Protein AF-A0A820PCS5-F1 (afdb_monomer)

Structure (mmCIF, N/CA/C/O backbone):
data_AF-A0A820PCS5-F1
#
_entry.id   AF-A0A820PCS5-F1
#
loop_
_atom_site.group_PDB
_atom_site.id
_atom_site.type_symbol
_atom_site.label_atom_id
_atom_site.label_alt_id
_atom_site.label_comp_id
_atom_site.label_asym_id
_atom_site.label_entity_id
_atom_site.label_seq_id
_atom_site.pdbx_PDB_ins_code
_atom_site.Cartn_x
_atom_site.Cartn_y
_atom_site.Cartn_z
_atom_site.occupancy
_atom_site.B_iso_or_equiv
_atom_site.auth_seq_id
_atom_site.auth_comp_id
_atom_site.auth_asym_id
_atom_site.auth_atom_id
_atom_site.pdbx_PDB_model_num
ATOM 1 N N . MET A 1 1 ? 0.819 12.836 2.068 1.00 87.94 1 MET A N 1
ATOM 2 C CA . MET A 1 1 ? 0.946 11.620 1.235 1.00 87.94 1 MET A CA 1
ATOM 3 C C . MET A 1 1 ? 2.109 11.678 0.249 1.00 87.94 1 MET A C 1
ATOM 5 O O . MET A 1 1 ? 2.715 10.645 0.003 1.00 87.94 1 MET A O 1
ATOM 9 N N . VAL A 1 2 ? 2.455 12.843 -0.314 1.00 92.12 2 VAL A N 1
ATOM 10 C CA . VAL A 1 2 ? 3.570 12.973 -1.273 1.00 92.12 2 VAL A CA 1
ATOM 11 C C . VAL A 1 2 ? 4.613 13.945 -0.707 1.00 92.12 2 VAL A C 1
ATOM 13 O O . VAL A 1 2 ? 4.415 15.150 -0.824 1.00 92.12 2 VAL A O 1
ATOM 16 N N . PRO A 1 3 ? 5.675 13.463 -0.029 1.00 87.88 3 PRO A N 1
ATOM 17 C CA . PRO A 1 3 ? 6.733 14.336 0.491 1.00 87.88 3 PRO A CA 1
ATOM 18 C C . PRO A 1 3 ? 7.670 14.848 -0.614 1.00 87.88 3 PRO A C 1
ATOM 20 O O . PRO A 1 3 ? 8.237 15.925 -0.482 1.00 87.88 3 PRO A O 1
ATOM 23 N N . PHE A 1 4 ? 7.800 14.102 -1.717 1.00 89.62 4 PHE A N 1
ATOM 24 C CA . PHE A 1 4 ? 8.613 14.470 -2.874 1.00 89.62 4 PHE A CA 1
ATOM 25 C C . PHE A 1 4 ? 7.797 14.321 -4.161 1.00 89.62 4 PHE A C 1
ATOM 27 O O . PHE A 1 4 ? 7.146 13.287 -4.312 1.00 89.62 4 PHE A O 1
ATOM 34 N N . PRO A 1 5 ? 7.867 15.264 -5.122 1.00 88.50 5 PRO A N 1
ATOM 35 C CA . PRO A 1 5 ? 7.022 15.248 -6.323 1.00 88.50 5 PRO A CA 1
ATOM 36 C C . PRO A 1 5 ? 7.118 13.960 -7.146 1.00 88.50 5 PRO A C 1
ATOM 38 O O . PRO A 1 5 ? 6.123 13.495 -7.696 1.00 88.50 5 PRO A O 1
ATOM 41 N N . ARG A 1 6 ? 8.311 13.355 -7.210 1.00 86.06 6 ARG A N 1
ATOM 42 C CA . ARG A 1 6 ? 8.495 12.080 -7.906 1.00 86.06 6 ARG A CA 1
ATOM 43 C C . ARG A 1 6 ? 7.855 10.934 -7.125 1.00 86.06 6 ARG A C 1
ATOM 45 O O . ARG A 1 6 ? 7.106 10.185 -7.715 1.00 86.06 6 ARG A O 1
ATOM 52 N N . LEU A 1 7 ? 8.007 10.846 -5.805 1.00 87.62 7 LEU A N 1
ATOM 53 C CA . LEU A 1 7 ? 7.521 9.715 -4.997 1.00 87.62 7 LEU A CA 1
ATOM 54 C C . LEU A 1 7 ? 6.011 9.788 -4.683 1.00 87.62 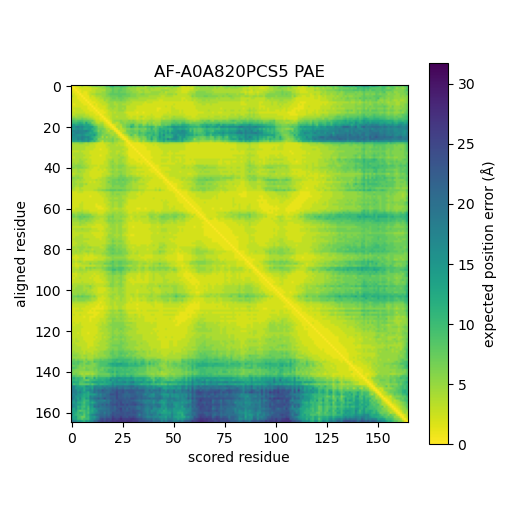7 LEU A C 1
ATOM 56 O O . LEU A 1 7 ? 5.612 9.954 -3.529 1.00 87.62 7 LEU A O 1
ATOM 60 N N . HIS A 1 8 ? 5.172 9.660 -5.713 1.00 91.06 8 HIS A N 1
ATOM 61 C CA . HIS A 1 8 ? 3.705 9.719 -5.627 1.00 91.06 8 HIS A CA 1
ATOM 62 C C . HIS A 1 8 ? 3.002 8.386 -5.946 1.00 91.06 8 HIS A C 1
ATOM 64 O O . HIS A 1 8 ? 1.784 8.357 -6.114 1.00 91.06 8 HIS A O 1
ATOM 70 N N . PHE A 1 9 ? 3.745 7.277 -6.012 1.00 91.38 9 PHE A N 1
ATOM 71 C CA . PHE A 1 9 ? 3.171 5.940 -6.157 1.00 91.38 9 PHE A CA 1
ATOM 72 C C . PHE A 1 9 ? 2.810 5.358 -4.793 1.00 91.38 9 PHE A C 1
ATOM 74 O O . PHE A 1 9 ? 3.624 5.351 -3.870 1.00 91.38 9 PHE A O 1
ATOM 81 N N . PHE A 1 10 ? 1.586 4.852 -4.672 1.00 93.75 10 PHE A N 1
ATOM 82 C CA . PHE A 1 10 ? 1.076 4.303 -3.422 1.00 93.75 10 PHE A CA 1
ATOM 83 C C . PHE A 1 10 ? 0.907 2.790 -3.499 1.00 93.75 10 PHE A C 1
ATOM 85 O O . PHE A 1 10 ? 0.609 2.228 -4.551 1.00 93.75 10 PHE A O 1
ATOM 92 N N . MET A 1 11 ? 1.045 2.149 -2.345 1.00 94.06 11 MET A N 1
ATOM 93 C CA . MET A 1 11 ? 0.657 0.774 -2.079 1.00 94.06 11 MET A CA 1
ATOM 94 C C . MET A 1 11 ? -0.701 0.798 -1.370 1.00 94.06 11 MET A C 1
ATOM 96 O O . MET A 1 11 ? -0.758 1.092 -0.170 1.00 94.06 11 MET A O 1
ATOM 100 N N . PRO A 1 12 ? -1.809 0.563 -2.094 1.00 95.56 12 PRO A N 1
ATOM 101 C CA . PRO A 1 12 ? -3.111 0.449 -1.470 1.00 95.56 12 PRO A CA 1
ATOM 102 C C . PRO A 1 12 ? -3.263 -0.916 -0.797 1.00 95.56 12 PRO A C 1
ATOM 104 O O . PRO A 1 12 ? -2.744 -1.928 -1.270 1.00 95.56 12 PRO A O 1
ATOM 107 N N . GLY A 1 13 ? -4.025 -0.944 0.286 1.00 95.06 13 GLY A N 1
ATOM 108 C CA . GLY A 1 13 ? -4.432 -2.151 0.991 1.00 95.06 13 GLY A CA 1
ATOM 109 C C . GLY A 1 13 ? -5.877 -2.028 1.454 1.00 95.06 13 GLY A C 1
ATOM 110 O O . GLY A 1 13 ? -6.427 -0.928 1.559 1.00 95.06 13 GLY A O 1
ATOM 111 N N . PHE A 1 14 ? -6.513 -3.159 1.726 1.00 94.69 14 PHE A N 1
ATOM 112 C CA . PHE A 1 14 ? -7.885 -3.182 2.220 1.00 94.69 14 PHE A CA 1
ATOM 113 C C . PHE A 1 14 ? -8.049 -4.271 3.271 1.00 94.69 14 PHE A C 1
ATOM 115 O O . PHE A 1 14 ? -7.562 -5.385 3.100 1.00 94.69 14 PHE A O 1
ATOM 122 N N . ALA A 1 15 ? -8.774 -3.957 4.339 1.00 93.62 15 ALA A N 1
ATOM 123 C CA . ALA A 1 15 ? -9.182 -4.911 5.352 1.00 93.62 15 ALA A CA 1
ATOM 124 C C . ALA A 1 15 ? -10.681 -4.742 5.663 1.00 93.62 15 ALA A C 1
ATOM 126 O O . ALA A 1 15 ? -11.174 -3.616 5.746 1.00 93.62 15 ALA A O 1
ATOM 127 N N . PRO A 1 16 ? -11.428 -5.831 5.876 1.00 92.56 16 PRO A N 1
ATOM 128 C CA . PRO A 1 16 ? -10.978 -7.217 5.824 1.00 92.56 16 PRO A CA 1
ATOM 129 C C . PRO A 1 16 ? -11.043 -7.799 4.401 1.00 92.56 16 PRO A C 1
ATOM 131 O O . PRO A 1 16 ? -12.013 -7.581 3.675 1.00 92.56 16 PRO A O 1
ATOM 134 N N . LEU A 1 17 ? -10.064 -8.629 4.030 1.00 88.56 17 LEU A N 1
ATOM 135 C CA . LEU A 1 17 ? -10.184 -9.519 2.870 1.00 88.56 17 LEU A CA 1
ATOM 136 C C . LEU A 1 17 ? -10.816 -10.831 3.330 1.00 88.56 17 LEU A C 1
ATOM 138 O O . LEU A 1 17 ? -10.209 -11.626 4.050 1.00 88.56 17 LEU A O 1
ATOM 142 N N . THR A 1 18 ? -12.079 -11.033 2.963 1.00 84.81 18 THR A N 1
ATOM 143 C CA . THR A 1 18 ? -12.840 -12.240 3.306 1.00 84.81 18 THR A CA 1
ATOM 144 C C . THR A 1 18 ? -13.489 -12.824 2.064 1.00 84.81 18 THR A C 1
ATOM 146 O O . THR A 1 18 ? -13.943 -12.101 1.178 1.00 84.81 18 THR A O 1
ATOM 149 N N . SER A 1 19 ? -13.512 -14.154 1.990 1.00 83.69 19 SER A N 1
ATOM 150 C CA . SER A 1 19 ? -14.286 -14.859 0.975 1.00 83.69 19 SER A CA 1
ATOM 151 C C . SER A 1 19 ? -15.782 -14.726 1.281 1.00 83.69 19 SER A C 1
ATOM 153 O O . SER A 1 19 ? -16.182 -14.541 2.434 1.00 83.69 19 SER A O 1
ATOM 155 N N . ARG A 1 20 ? -16.626 -14.886 0.255 1.00 77.44 20 ARG A N 1
ATOM 156 C CA . ARG A 1 20 ? -18.090 -14.777 0.390 1.00 77.44 20 ARG A CA 1
ATOM 157 C C . ARG A 1 20 ? -18.679 -15.728 1.444 1.00 77.44 20 ARG A C 1
ATOM 159 O O . ARG A 1 20 ? -19.660 -15.379 2.085 1.00 77.44 20 ARG A O 1
ATOM 166 N N . GLY A 1 21 ? -18.083 -16.909 1.636 1.00 77.00 21 GLY A N 1
ATOM 167 C CA . GLY A 1 21 ? -18.567 -17.915 2.591 1.00 77.00 21 GLY A CA 1
ATOM 168 C C . GLY A 1 21 ? -18.091 -17.707 4.032 1.00 77.00 21 GLY A C 1
ATOM 169 O O . GLY A 1 21 ? -18.767 -18.120 4.966 1.00 77.00 21 GLY A O 1
ATOM 170 N N . SER A 1 22 ? -16.950 -17.044 4.237 1.00 80.31 22 SER A N 1
ATOM 171 C CA . SER A 1 22 ? -16.344 -16.884 5.571 1.00 80.31 22 SER A CA 1
ATOM 172 C C . SER A 1 22 ? -16.753 -15.591 6.283 1.00 80.31 22 SER A C 1
ATOM 174 O O . SER A 1 22 ? -16.418 -15.393 7.449 1.00 80.31 22 SER A O 1
ATOM 176 N N . GLN A 1 23 ? -17.478 -14.705 5.599 1.00 73.88 23 GLN A N 1
ATOM 177 C CA . GLN A 1 23 ? -17.792 -13.359 6.075 1.00 73.88 23 GLN A CA 1
ATOM 178 C C . GLN A 1 23 ? -18.676 -13.334 7.336 1.00 73.88 23 GLN A C 1
ATOM 180 O O . GLN A 1 23 ? -18.533 -12.434 8.157 1.00 73.88 23 GLN A O 1
ATOM 185 N N . GLN A 1 24 ? -19.561 -14.321 7.517 1.00 70.88 24 GLN A N 1
ATOM 186 C CA . GLN A 1 24 ? -20.462 -14.397 8.679 1.00 70.88 24 GLN A CA 1
ATOM 187 C C . GLN A 1 24 ? -19.775 -14.905 9.955 1.00 70.88 24 GLN A C 1
ATOM 189 O O . GLN A 1 24 ? -20.255 -14.636 11.052 1.00 70.88 24 GLN A O 1
ATOM 194 N N . TYR A 1 25 ? -18.652 -15.613 9.819 1.00 72.38 25 TYR A N 1
ATOM 195 C CA . TYR A 1 25 ? -17.976 -16.286 10.933 1.00 72.38 25 TYR A CA 1
ATOM 196 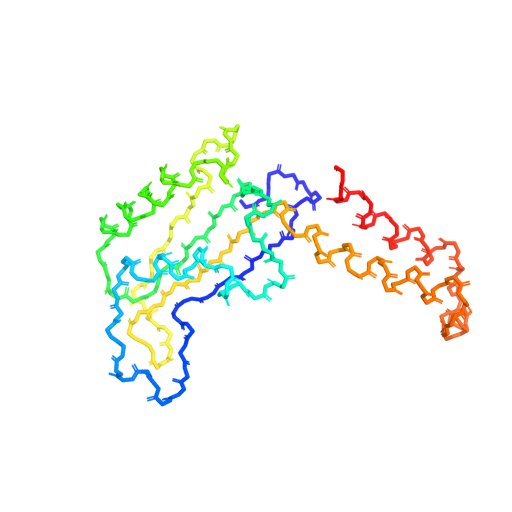C C . TYR A 1 25 ? -16.824 -15.473 11.527 1.00 72.38 25 TYR A C 1
ATOM 198 O O . TYR A 1 25 ? -16.238 -15.877 12.529 1.00 72.38 25 TYR A O 1
ATOM 206 N N . ARG A 1 26 ? -16.475 -14.335 10.916 1.00 74.19 26 ARG A N 1
ATOM 207 C CA . ARG A 1 26 ? -15.378 -13.486 11.379 1.00 74.19 26 ARG A CA 1
ATOM 208 C C . ARG A 1 26 ? -15.939 -12.336 12.206 1.00 74.19 26 ARG A C 1
ATOM 210 O O . ARG A 1 26 ? -16.592 -11.441 11.668 1.00 74.19 26 ARG A O 1
ATOM 217 N N . ALA A 1 27 ? -15.672 -12.354 13.511 1.00 72.81 27 ALA A N 1
ATOM 218 C CA . ALA A 1 27 ? -15.762 -11.133 14.298 1.00 72.81 27 ALA A CA 1
ATOM 219 C C . ALA A 1 27 ? -14.759 -10.136 13.705 1.00 72.81 27 ALA A C 1
ATOM 221 O O . ALA A 1 27 ? -13.666 -10.528 13.322 1.00 72.81 27 ALA A O 1
ATOM 222 N N . LEU A 1 28 ? -15.165 -8.883 13.533 1.00 84.31 28 LEU A N 1
ATOM 223 C CA . LEU A 1 28 ? -14.296 -7.826 13.032 1.00 84.31 28 LEU A CA 1
ATOM 224 C C . LEU A 1 28 ? -14.184 -6.799 14.142 1.00 84.31 28 LEU A C 1
ATOM 226 O O . LEU A 1 28 ? -15.202 -6.275 14.590 1.00 84.31 28 LEU A O 1
ATOM 230 N N . THR A 1 29 ? -12.962 -6.530 14.580 1.00 92.06 29 THR A N 1
ATOM 231 C CA . THR A 1 29 ? -12.648 -5.533 15.609 1.00 92.06 29 THR A CA 1
ATOM 232 C C . THR A 1 29 ? -11.647 -4.520 15.058 1.00 92.06 29 THR A C 1
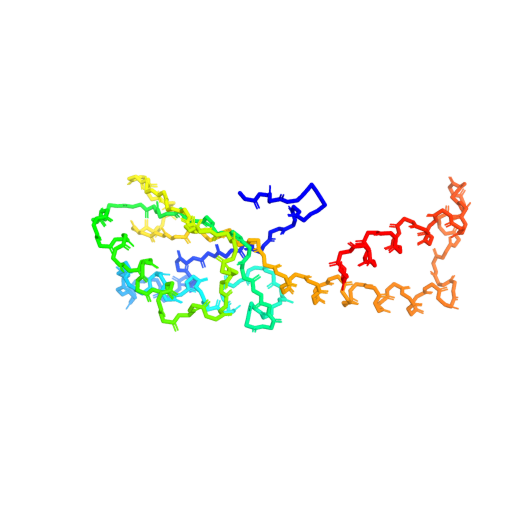ATOM 234 O O . THR A 1 29 ? -10.974 -4.782 14.056 1.00 92.06 29 THR A O 1
ATOM 237 N N . VAL A 1 30 ? -11.538 -3.346 15.686 1.00 93.31 30 VAL A N 1
ATOM 238 C CA . VAL A 1 30 ? -10.563 -2.323 15.269 1.00 93.31 30 VAL A CA 1
ATOM 239 C C . VAL A 1 30 ? -9.119 -2.856 15.321 1.00 93.31 30 VAL A C 1
ATOM 241 O O . VAL A 1 30 ? -8.412 -2.685 14.326 1.00 93.31 30 VAL A O 1
ATOM 244 N N . PRO A 1 31 ? -8.669 -3.565 16.380 1.00 93.69 31 PRO A N 1
ATOM 245 C CA . PRO A 1 31 ? -7.323 -4.141 16.419 1.00 93.69 31 PRO A CA 1
ATOM 246 C C . PRO A 1 31 ? -7.058 -5.139 15.288 1.00 93.69 31 PRO A C 1
ATOM 248 O O . PRO A 1 31 ? -5.993 -5.105 14.673 1.00 93.69 31 PRO A O 1
ATOM 251 N N . GLU A 1 32 ? -8.029 -5.996 14.965 1.00 91.69 32 GLU A N 1
ATOM 252 C CA . GLU A 1 32 ? -7.883 -6.971 13.881 1.00 91.69 32 GLU A CA 1
ATOM 253 C C . GLU A 1 32 ? -7.815 -6.314 12.503 1.00 91.69 32 GLU A C 1
ATOM 255 O O . GLU A 1 32 ? -7.017 -6.741 11.667 1.00 91.69 32 GLU A O 1
ATOM 260 N N . LEU A 1 33 ? -8.630 -5.281 12.254 1.00 93.44 33 LEU A N 1
ATOM 261 C CA . LEU A 1 33 ? -8.559 -4.496 11.019 1.00 93.44 33 LEU A CA 1
ATOM 262 C C . LEU A 1 33 ? -7.193 -3.825 10.894 1.00 93.44 33 LEU A C 1
ATOM 264 O O . LEU A 1 33 ? -6.560 -3.908 9.843 1.00 93.44 33 LEU A O 1
ATOM 268 N N . THR A 1 34 ? -6.717 -3.217 11.979 1.00 93.44 34 THR A N 1
ATOM 269 C CA . THR A 1 34 ? -5.408 -2.569 12.043 1.00 93.44 34 THR A CA 1
ATOM 270 C C . THR A 1 34 ? -4.277 -3.555 11.773 1.00 93.44 34 THR A C 1
ATOM 272 O O . THR A 1 34 ? -3.439 -3.295 10.915 1.00 93.44 34 THR A O 1
ATOM 275 N N . GLN A 1 35 ? -4.281 -4.728 12.405 1.00 91.12 35 GLN A N 1
ATOM 276 C CA . GLN A 1 35 ? -3.274 -5.758 12.148 1.00 91.12 35 GLN A CA 1
ATOM 277 C C . GLN A 1 35 ? -3.309 -6.247 10.694 1.00 91.12 35 GLN A C 1
ATOM 279 O O . GLN A 1 35 ? -2.265 -6.383 10.061 1.00 91.12 35 GLN A O 1
ATOM 284 N N . GLN A 1 36 ? -4.507 -6.479 10.155 1.00 91.56 36 GLN A N 1
ATOM 285 C CA . GLN A 1 36 ? -4.694 -6.925 8.778 1.00 91.56 36 GLN A CA 1
ATOM 286 C C . GLN A 1 36 ? -4.215 -5.896 7.754 1.00 91.56 36 GLN A C 1
ATOM 288 O O . GLN A 1 36 ? -3.705 -6.291 6.714 1.00 91.56 36 GLN A O 1
ATOM 293 N N . MET A 1 37 ? -4.359 -4.597 8.008 1.00 92.19 37 MET A N 1
ATOM 294 C CA . MET A 1 37 ? -3.917 -3.569 7.060 1.00 92.19 37 MET A CA 1
ATOM 295 C C . MET A 1 37 ? -2.403 -3.512 6.871 1.00 92.19 37 MET A C 1
ATOM 297 O O . MET A 1 37 ? -1.945 -3.203 5.776 1.00 92.19 37 MET A O 1
ATOM 301 N N . PHE A 1 38 ? -1.635 -3.793 7.923 1.00 90.31 38 PHE A N 1
ATOM 302 C CA . PHE A 1 38 ? -0.171 -3.798 7.870 1.00 90.31 38 PHE A CA 1
ATOM 303 C C . PHE A 1 38 ? 0.409 -5.177 7.517 1.00 90.31 38 PHE A C 1
ATOM 305 O O . PHE A 1 38 ? 1.631 -5.333 7.469 1.00 90.31 38 PHE A O 1
ATOM 312 N N . ASP A 1 39 ? -0.439 -6.176 7.253 1.00 91.00 39 ASP A N 1
ATOM 313 C CA . ASP A 1 39 ? 0.001 -7.462 6.720 1.00 91.00 39 ASP A CA 1
ATOM 314 C C . ASP A 1 39 ? 0.309 -7.333 5.221 1.00 91.00 39 ASP A C 1
ATOM 316 O O . ASP A 1 39 ? -0.507 -6.845 4.436 1.00 91.00 39 ASP A O 1
ATOM 320 N N . ALA A 1 40 ? 1.477 -7.827 4.809 1.00 88.94 40 ALA A N 1
ATOM 321 C CA . ALA A 1 40 ? 1.912 -7.841 3.415 1.00 88.94 40 ALA A CA 1
ATOM 322 C C . ALA A 1 40 ? 0.902 -8.562 2.505 1.00 88.94 40 ALA A C 1
ATOM 324 O O . ALA A 1 40 ? 0.722 -8.186 1.351 1.00 88.94 40 ALA A O 1
ATOM 325 N N . LYS A 1 41 ? 0.187 -9.563 3.038 1.00 89.25 41 LYS A N 1
ATOM 326 C CA . LYS A 1 41 ? -0.820 -10.342 2.297 1.00 89.25 41 LYS A CA 1
ATOM 327 C C . LYS A 1 41 ? -2.055 -9.541 1.886 1.00 89.25 41 LYS A C 1
ATOM 329 O O . LYS A 1 41 ? -2.762 -9.960 0.974 1.00 89.25 41 LYS A O 1
ATOM 334 N N . ASN A 1 42 ? -2.320 -8.420 2.554 1.00 90.69 42 ASN A N 1
ATOM 335 C CA . ASN A 1 42 ? -3.493 -7.586 2.293 1.00 90.69 42 ASN A CA 1
ATOM 336 C C . ASN A 1 42 ? -3.166 -6.342 1.457 1.00 90.69 42 ASN A C 1
ATOM 338 O O . ASN A 1 42 ? -4.044 -5.507 1.208 1.00 90.69 42 ASN A O 1
ATOM 342 N N . MET A 1 43 ? -1.916 -6.224 1.007 1.00 92.19 43 MET A N 1
ATOM 343 C CA . MET A 1 43 ? -1.506 -5.217 0.041 1.00 92.19 43 MET A CA 1
ATOM 344 C C . MET A 1 43 ? -1.993 -5.611 -1.352 1.00 92.19 43 MET A C 1
ATOM 346 O O . MET A 1 43 ? -1.877 -6.756 -1.780 1.00 92.19 43 MET A O 1
ATOM 350 N N . MET A 1 44 ? -2.518 -4.634 -2.083 1.00 93.50 44 MET A N 1
ATOM 351 C CA . MET A 1 44 ? -2.941 -4.803 -3.477 1.00 93.50 44 MET A CA 1
ATOM 352 C C . MET A 1 44 ? -1.779 -4.597 -4.458 1.00 93.50 44 MET A C 1
ATOM 354 O O . MET A 1 44 ? -1.905 -4.882 -5.647 1.00 93.50 44 MET A O 1
ATOM 358 N N . ALA A 1 45 ? -0.643 -4.099 -3.966 1.00 90.88 45 ALA A N 1
ATOM 359 C CA . ALA A 1 45 ? 0.619 -4.086 -4.687 1.00 90.88 45 ALA A CA 1
ATOM 360 C C . ALA A 1 45 ? 1.433 -5.325 -4.297 1.00 90.88 45 ALA A C 1
ATOM 362 O O . ALA A 1 45 ? 1.646 -5.580 -3.114 1.00 90.88 45 ALA A O 1
ATOM 363 N N . ALA A 1 46 ? 1.910 -6.076 -5.292 1.00 91.06 46 ALA A N 1
ATOM 364 C CA . ALA A 1 46 ? 2.742 -7.261 -5.085 1.00 91.06 46 ALA A CA 1
ATOM 365 C C . ALA A 1 46 ? 4.197 -6.883 -4.738 1.00 91.06 46 ALA A C 1
ATOM 367 O O . ALA A 1 46 ? 5.100 -7.112 -5.555 1.00 91.06 46 ALA A O 1
ATOM 368 N N . CYS A 1 47 ? 4.369 -6.290 -3.552 1.00 89.75 47 CYS A N 1
ATOM 369 C CA . CYS A 1 47 ? 5.631 -5.956 -2.886 1.00 89.75 47 CYS A CA 1
ATOM 370 C C . CYS A 1 47 ? 5.517 -6.265 -1.387 1.00 89.75 47 CYS A C 1
ATOM 372 O O . CYS A 1 47 ? 4.436 -6.099 -0.813 1.00 89.75 47 CYS A O 1
ATOM 374 N N . ASP A 1 48 ? 6.623 -6.628 -0.735 1.00 90.56 48 ASP A N 1
ATOM 375 C CA . ASP A 1 48 ? 6.642 -6.755 0.727 1.00 90.56 48 ASP A CA 1
ATOM 376 C C . ASP A 1 48 ? 6.991 -5.400 1.378 1.00 90.56 48 ASP A C 1
ATOM 378 O O . ASP A 1 48 ? 8.116 -4.913 1.225 1.00 90.56 48 ASP A O 1
ATOM 382 N N . PRO A 1 49 ? 6.075 -4.762 2.136 1.00 88.62 49 PRO A N 1
ATOM 383 C CA . PRO A 1 49 ? 6.361 -3.497 2.808 1.00 88.62 49 PRO A CA 1
ATOM 384 C C . PRO A 1 49 ? 7.523 -3.569 3.810 1.00 88.62 49 PRO A C 1
ATOM 386 O O . PRO A 1 49 ? 8.088 -2.526 4.136 1.00 88.62 49 PRO A O 1
ATOM 389 N N . ARG A 1 50 ? 7.902 -4.765 4.284 1.00 90.44 50 ARG A N 1
ATOM 390 C CA . ARG A 1 50 ? 9.012 -4.974 5.231 1.00 90.44 50 ARG A CA 1
ATOM 391 C C . ARG A 1 50 ? 10.388 -4.786 4.597 1.00 90.44 50 ARG A C 1
ATO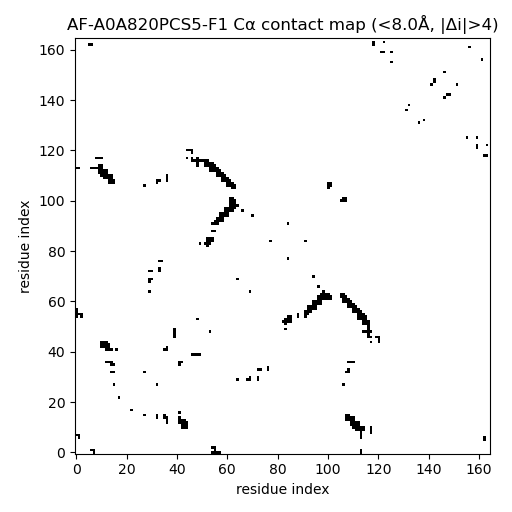M 393 O O . ARG A 1 50 ? 11.346 -4.527 5.318 1.00 90.44 50 ARG A O 1
ATOM 400 N N . HIS A 1 51 ? 10.500 -4.889 3.272 1.00 92.44 51 HIS A N 1
ATOM 401 C CA . HIS A 1 51 ? 11.747 -4.612 2.549 1.00 92.44 51 HIS A CA 1
ATOM 402 C C . HIS A 1 51 ? 11.992 -3.111 2.328 1.00 92.44 51 HIS A C 1
ATOM 404 O O . HIS A 1 51 ? 13.003 -2.720 1.745 1.00 92.44 51 HIS A O 1
ATOM 410 N N . GLY A 1 52 ? 11.076 -2.256 2.784 1.00 91.69 52 GLY A N 1
ATOM 411 C CA . GLY A 1 52 ? 11.192 -0.811 2.683 1.00 91.69 52 GLY A CA 1
ATOM 412 C C . GLY A 1 52 ? 10.826 -0.104 3.979 1.00 91.69 52 GLY A C 1
ATOM 413 O O . GLY A 1 52 ? 10.727 -0.699 5.052 1.00 91.69 52 GLY A O 1
ATOM 414 N N . ARG A 1 53 ? 10.631 1.207 3.861 1.00 94.44 53 ARG A N 1
ATOM 415 C CA . ARG A 1 53 ? 10.113 2.056 4.931 1.00 94.44 53 ARG A CA 1
ATOM 416 C C . ARG A 1 53 ? 8.954 2.889 4.416 1.00 94.44 53 ARG A C 1
ATOM 418 O O . ARG A 1 53 ? 8.978 3.384 3.287 1.00 94.44 53 ARG A O 1
ATOM 425 N N . TYR A 1 54 ? 7.958 3.083 5.267 1.00 94.69 54 TYR A N 1
ATOM 426 C CA . TYR A 1 54 ? 6.850 3.984 5.010 1.00 94.69 54 TYR A CA 1
ATOM 427 C C . TYR A 1 54 ? 7.296 5.434 5.168 1.00 94.69 54 TYR A C 1
ATOM 429 O O . TYR A 1 54 ? 7.730 5.853 6.242 1.00 94.69 54 TYR A O 1
ATOM 437 N N . LEU A 1 55 ? 7.136 6.202 4.093 1.00 94.75 55 LEU A N 1
ATOM 438 C CA . LEU A 1 55 ? 7.280 7.652 4.078 1.00 94.75 55 LEU A CA 1
ATOM 439 C C . LEU A 1 55 ? 6.060 8.306 4.714 1.00 94.75 55 LEU A C 1
ATOM 441 O O . LEU A 1 55 ? 6.185 9.077 5.656 1.00 94.75 55 LEU A O 1
ATOM 445 N N . THR A 1 56 ? 4.870 7.982 4.209 1.00 95.00 56 THR A N 1
ATOM 446 C CA . THR A 1 56 ? 3.596 8.451 4.766 1.00 95.00 56 THR A CA 1
ATOM 447 C C . THR A 1 56 ? 2.540 7.371 4.626 1.00 95.00 56 THR A C 1
ATOM 449 O O . THR A 1 56 ? 2.575 6.584 3.681 1.00 95.00 56 THR A O 1
ATOM 452 N N . VAL A 1 57 ? 1.593 7.345 5.551 1.00 95.69 57 VAL A N 1
ATOM 453 C CA . VAL A 1 57 ? 0.484 6.398 5.564 1.00 95.69 57 VAL A CA 1
ATOM 454 C C . VAL A 1 57 ? -0.806 7.167 5.792 1.00 95.69 57 VAL A C 1
ATOM 456 O O . VAL A 1 57 ? -0.883 8.006 6.686 1.00 95.69 57 VAL A O 1
ATOM 459 N N . ALA A 1 58 ? -1.831 6.859 5.009 1.00 96.00 58 ALA A N 1
ATOM 460 C CA . ALA A 1 58 ? -3.200 7.251 5.288 1.00 96.00 58 ALA A CA 1
ATOM 461 C C . ALA A 1 58 ? -4.052 6.001 5.483 1.00 96.00 58 ALA A C 1
ATOM 463 O O . ALA A 1 58 ? -3.982 5.056 4.697 1.00 96.00 58 ALA A O 1
ATOM 464 N N . VAL A 1 59 ? -4.869 6.012 6.527 1.00 96.25 59 VAL A N 1
ATOM 465 C CA . VAL A 1 59 ? -5.805 4.940 6.836 1.00 96.25 59 VAL A CA 1
ATOM 466 C C . VAL A 1 59 ? -7.202 5.516 6.960 1.00 96.25 59 VAL A C 1
ATOM 468 O O . VAL A 1 59 ? -7.430 6.447 7.728 1.00 96.25 59 VAL A O 1
ATOM 471 N N . ILE A 1 60 ? -8.140 4.947 6.214 1.00 96.81 60 ILE A N 1
ATOM 472 C CA . ILE A 1 60 ? -9.541 5.347 6.225 1.00 96.81 60 ILE A CA 1
ATOM 473 C C . ILE A 1 60 ? -10.361 4.195 6.788 1.00 96.81 60 ILE A C 1
ATOM 475 O O . ILE A 1 60 ? -10.623 3.205 6.102 1.00 96.81 60 ILE A O 1
ATOM 479 N N . PHE A 1 61 ? -10.783 4.337 8.034 1.00 96.69 61 PHE A N 1
ATOM 480 C CA . PHE A 1 61 ? -11.728 3.444 8.677 1.00 96.69 61 PHE A CA 1
ATOM 481 C C . PHE A 1 61 ? -13.160 3.822 8.301 1.00 96.69 61 PHE A C 1
ATOM 483 O O . PHE A 1 61 ? -13.515 4.998 8.205 1.00 96.69 61 PHE A O 1
ATOM 490 N N . ARG A 1 62 ? -14.004 2.815 8.084 1.00 96.38 62 ARG A N 1
ATOM 491 C CA . ARG A 1 62 ? -15.424 2.987 7.774 1.00 96.38 62 ARG A CA 1
ATOM 492 C C . ARG A 1 62 ? -16.283 2.078 8.638 1.00 96.38 62 ARG A C 1
ATOM 494 O O . ARG A 1 62 ? -15.938 0.910 8.810 1.00 96.38 62 ARG A O 1
ATOM 501 N N . GLY A 1 63 ? -17.418 2.590 9.098 1.00 94.56 63 GLY A N 1
ATOM 502 C CA . GLY A 1 63 ? -18.332 1.927 10.028 1.00 94.56 63 GLY A CA 1
ATOM 503 C C . GLY A 1 63 ? -18.302 2.565 11.417 1.00 94.56 63 GLY A C 1
ATOM 504 O O . GLY A 1 63 ? -17.426 3.366 11.730 1.00 94.56 63 GLY A O 1
ATOM 505 N N . ARG A 1 64 ? -19.277 2.207 12.258 1.00 92.19 64 ARG A N 1
ATOM 506 C CA . ARG A 1 64 ? -19.390 2.747 13.621 1.00 92.19 64 ARG A CA 1
ATOM 507 C C . ARG A 1 64 ? -18.325 2.130 14.524 1.00 92.19 64 ARG A C 1
ATOM 509 O O . ARG A 1 64 ? -18.403 0.941 14.823 1.00 92.19 64 ARG A O 1
ATOM 516 N N . MET A 1 65 ? -17.369 2.938 14.968 1.00 93.50 65 MET A N 1
ATOM 517 C CA . MET A 1 65 ? -16.286 2.525 15.862 1.00 93.50 65 MET A CA 1
ATOM 518 C C . MET A 1 65 ? -15.812 3.688 16.738 1.00 93.50 65 MET A C 1
ATOM 520 O O . MET A 1 65 ? -16.088 4.850 16.444 1.00 93.50 65 MET A O 1
ATOM 524 N N . SER A 1 66 ? -15.100 3.376 17.820 1.00 93.94 66 SER A N 1
ATOM 525 C CA . SER A 1 66 ? -14.541 4.388 18.716 1.00 93.94 66 SER A CA 1
ATOM 526 C C . SER A 1 66 ? -13.298 5.026 18.097 1.00 93.94 66 SER A C 1
ATOM 528 O O . SER A 1 66 ? -12.315 4.334 17.837 1.00 93.94 66 SER A O 1
ATOM 530 N N . MET A 1 67 ? -13.305 6.350 17.905 1.00 93.50 67 MET A N 1
ATOM 531 C CA . MET A 1 67 ? -12.119 7.077 17.420 1.00 93.50 67 MET A CA 1
ATOM 532 C C . MET A 1 67 ? -10.926 6.905 18.367 1.00 93.50 67 MET A C 1
ATOM 534 O O . MET A 1 67 ? -9.806 6.703 17.913 1.00 93.50 67 MET A O 1
ATOM 538 N N . LYS A 1 68 ? -11.182 6.880 19.682 1.00 94.94 68 LYS A N 1
ATOM 539 C CA . LYS A 1 68 ? -10.148 6.637 20.695 1.00 94.94 68 LYS A CA 1
ATOM 540 C C . LYS A 1 68 ? -9.451 5.291 20.480 1.00 94.94 68 LYS A C 1
ATOM 542 O O . LYS A 1 68 ? -8.231 5.217 20.535 1.00 94.94 68 LYS A O 1
ATOM 547 N N . GLU A 1 69 ? -10.225 4.239 20.215 1.00 94.94 69 GLU A N 1
ATOM 548 C CA . GLU A 1 69 ? -9.673 2.902 19.979 1.00 94.94 69 GLU A CA 1
ATOM 549 C C . GLU A 1 69 ? -8.843 2.866 18.689 1.00 94.94 69 GLU A C 1
ATOM 551 O O . GLU A 1 69 ? -7.766 2.278 18.664 1.00 94.94 69 GLU A O 1
ATOM 556 N N . VAL A 1 70 ? -9.307 3.536 17.629 1.00 95.38 70 VAL A N 1
ATOM 557 C CA . VAL A 1 70 ? -8.564 3.665 16.367 1.00 95.38 70 VAL A CA 1
ATOM 558 C C . VAL A 1 70 ? -7.208 4.333 16.591 1.00 95.38 70 VAL A C 1
ATOM 560 O O . VAL A 1 70 ? -6.186 3.792 16.163 1.00 95.38 70 VAL A O 1
ATOM 563 N N . ASP A 1 71 ? -7.182 5.468 17.287 1.00 93.88 71 ASP A N 1
ATOM 564 C CA . ASP A 1 71 ? -5.949 6.220 17.527 1.00 93.88 71 ASP A CA 1
ATOM 565 C C . ASP A 1 71 ? -4.962 5.433 18.405 1.00 93.88 71 ASP A C 1
ATOM 567 O O . ASP A 1 71 ? -3.772 5.358 18.087 1.00 93.88 71 ASP A O 1
ATOM 571 N N . GLU A 1 72 ? -5.451 4.760 19.453 1.00 95.31 72 GLU A N 1
ATOM 572 C CA . GLU A 1 72 ? -4.636 3.883 20.303 1.00 95.31 72 GLU A CA 1
ATOM 573 C C . GLU A 1 72 ? -4.024 2.716 19.511 1.00 95.31 72 GLU A C 1
ATOM 575 O O . GLU A 1 72 ? -2.832 2.422 19.654 1.00 95.31 72 GLU A O 1
ATOM 580 N N . GLN A 1 73 ? -4.803 2.059 18.642 1.00 95.31 73 GLN A N 1
ATOM 581 C CA . GLN A 1 73 ? -4.298 0.950 17.826 1.00 95.31 73 GLN A CA 1
ATOM 582 C C . GLN A 1 73 ? -3.260 1.412 16.799 1.00 95.31 73 GLN A C 1
ATOM 584 O O . GLN A 1 73 ? -2.252 0.731 16.595 1.00 95.31 73 GLN A O 1
ATOM 589 N N . MET A 1 74 ? -3.465 2.571 16.177 1.00 94.69 74 MET A N 1
ATOM 590 C CA . MET A 1 74 ? -2.530 3.106 15.188 1.00 94.69 74 MET A CA 1
ATOM 591 C C . MET A 1 74 ? -1.213 3.554 15.828 1.00 94.69 74 MET A C 1
ATOM 593 O O . MET A 1 74 ? -0.145 3.244 15.294 1.00 94.69 74 MET A O 1
ATOM 597 N N . LEU A 1 75 ? -1.269 4.175 17.010 1.00 93.38 75 LEU A N 1
ATOM 598 C CA . LEU A 1 75 ? -0.077 4.499 17.795 1.00 93.38 75 LEU A CA 1
ATOM 599 C C . LEU A 1 75 ? 0.684 3.231 18.216 1.00 93.38 75 LEU A C 1
ATOM 601 O O . LEU A 1 75 ? 1.909 3.169 18.113 1.00 93.38 75 LEU A O 1
ATOM 605 N N . ASN A 1 76 ? -0.031 2.184 18.637 1.00 94.44 76 ASN A N 1
ATOM 606 C CA . ASN A 1 76 ? 0.570 0.901 19.005 1.00 94.44 76 ASN A CA 1
ATOM 607 C C . ASN A 1 76 ? 1.313 0.252 17.825 1.00 94.44 76 ASN A C 1
ATOM 609 O O . ASN A 1 76 ? 2.425 -0.250 17.993 1.00 94.44 76 ASN A O 1
ATOM 613 N N . VAL A 1 77 ? 0.730 0.284 16.621 1.00 93.00 77 VAL A N 1
ATOM 614 C CA . VAL A 1 77 ? 1.400 -0.209 15.408 1.00 93.00 77 VAL A CA 1
ATOM 615 C C . VAL A 1 77 ? 2.656 0.592 15.109 1.00 93.00 77 VAL A C 1
ATOM 617 O O . VAL A 1 77 ? 3.688 -0.015 14.823 1.00 93.00 77 VAL A O 1
ATOM 620 N N . GLN A 1 78 ? 2.586 1.921 15.186 1.00 91.44 78 GLN A N 1
ATOM 621 C CA . GLN A 1 78 ? 3.736 2.782 14.924 1.00 91.44 78 GLN A CA 1
ATOM 622 C C . GLN A 1 78 ? 4.883 2.498 15.900 1.00 91.44 78 GLN A C 1
ATOM 624 O O . GLN A 1 78 ? 6.024 2.354 15.473 1.00 91.44 78 GLN A O 1
ATOM 629 N N . ASN A 1 79 ? 4.576 2.338 17.189 1.00 92.31 79 ASN A N 1
ATOM 630 C CA . ASN A 1 79 ? 5.574 2.057 18.221 1.00 92.31 79 ASN A CA 1
ATOM 631 C C . ASN A 1 79 ? 6.202 0.667 18.066 1.00 92.31 79 ASN A C 1
ATOM 633 O O . ASN A 1 79 ? 7.417 0.525 18.174 1.00 92.31 79 ASN A O 1
ATOM 637 N N . LYS A 1 80 ? 5.394 -0.363 17.780 1.00 92.88 80 LYS A N 1
ATOM 638 C CA . LYS A 1 80 ? 5.888 -1.738 17.577 1.00 92.88 80 LYS A CA 1
ATOM 639 C C . LYS A 1 80 ? 6.760 -1.882 16.332 1.00 92.88 80 LYS A C 1
ATOM 641 O O . LYS A 1 80 ? 7.664 -2.708 16.315 1.00 92.88 80 LYS A O 1
ATOM 646 N N . ASN A 1 81 ? 6.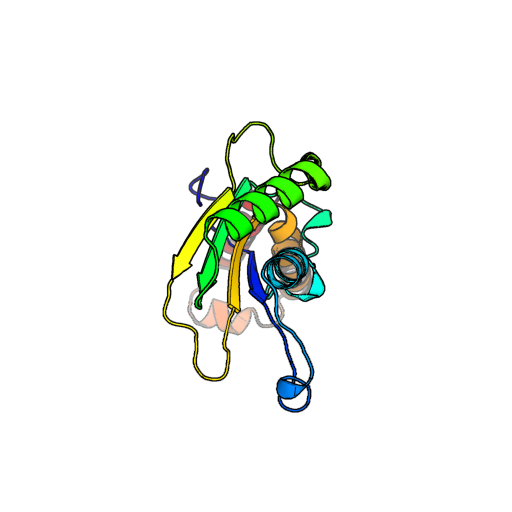464 -1.103 15.296 1.00 91.25 81 ASN A N 1
ATOM 647 C CA . ASN A 1 81 ? 7.068 -1.213 13.971 1.00 91.25 81 ASN A CA 1
ATOM 648 C C . ASN A 1 81 ? 7.881 0.035 13.604 1.00 91.25 81 ASN A C 1
ATOM 650 O O . ASN A 1 81 ? 8.013 0.339 12.421 1.00 91.25 81 ASN A O 1
ATOM 654 N N . SER A 1 82 ? 8.407 0.768 14.591 1.00 90.69 82 SER A N 1
ATOM 655 C CA . SER A 1 82 ? 9.046 2.078 14.396 1.00 90.69 82 SER A CA 1
ATOM 656 C C . SER A 1 82 ? 10.167 2.057 13.353 1.00 90.69 82 SER A C 1
ATOM 658 O O . SER A 1 82 ? 10.270 2.982 12.554 1.00 90.69 82 SER A O 1
ATOM 660 N N . SER A 1 83 ? 10.924 0.960 13.272 1.00 93.00 83 SER A N 1
ATOM 661 C CA . SER A 1 83 ? 11.988 0.741 12.281 1.00 93.00 83 SER A CA 1
ATOM 662 C C . SER A 1 83 ? 11.514 0.721 10.820 1.00 93.00 83 SER A C 1
ATOM 664 O O . SER A 1 83 ? 12.306 0.989 9.912 1.00 93.00 83 SER A O 1
ATOM 666 N N . TYR A 1 84 ? 10.236 0.415 10.582 1.00 93.31 84 TYR A N 1
ATOM 667 C CA . TYR A 1 84 ? 9.610 0.416 9.258 1.00 93.31 84 TYR A CA 1
ATOM 668 C C . TYR A 1 84 ? 9.032 1.783 8.874 1.00 93.31 84 TYR A C 1
ATOM 670 O O . TYR A 1 84 ? 8.566 1.951 7.748 1.00 93.31 84 TYR A O 1
ATOM 678 N N . PHE A 1 85 ? 9.056 2.771 9.766 1.00 94.19 85 PHE A N 1
ATOM 679 C CA . PHE A 1 85 ? 8.653 4.145 9.476 1.00 94.19 85 PHE A CA 1
ATOM 680 C C . PHE A 1 85 ? 9.890 5.035 9.381 1.00 94.19 85 PHE A C 1
ATOM 682 O O . PHE A 1 85 ? 10.890 4.819 10.061 1.00 94.19 85 PHE A O 1
ATOM 689 N N . VAL A 1 86 ? 9.853 6.044 8.512 1.00 94.31 86 VAL A N 1
ATOM 690 C CA . VAL A 1 86 ? 10.944 7.023 8.466 1.00 94.31 86 VAL A CA 1
ATOM 691 C C . VAL A 1 86 ? 10.883 7.978 9.658 1.00 94.31 86 VAL A C 1
ATOM 693 O O . VAL A 1 86 ? 9.845 8.566 9.936 1.00 94.31 86 VAL A O 1
ATOM 696 N N . GLU A 1 87 ? 12.015 8.162 10.335 1.00 91.81 87 GLU A N 1
ATOM 697 C CA . GLU A 1 87 ? 12.112 8.987 11.551 1.00 91.81 87 GLU A CA 1
ATOM 698 C C . GLU A 1 87 ? 12.065 10.496 11.261 1.00 91.81 87 GLU A C 1
ATOM 700 O O . GLU A 1 87 ? 11.598 11.281 12.081 1.00 91.81 87 GLU A O 1
ATOM 705 N N . TRP A 1 88 ? 12.519 10.913 10.077 1.00 91.94 88 TRP A N 1
ATOM 706 C CA . TRP A 1 88 ? 12.626 12.325 9.695 1.00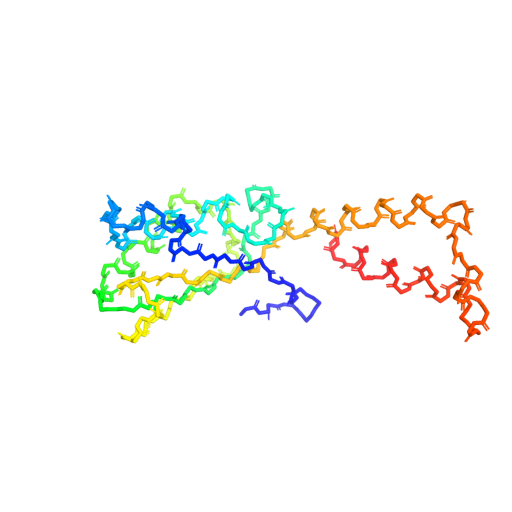 91.94 88 TRP A CA 1
ATOM 707 C C . TRP A 1 88 ? 11.291 12.959 9.266 1.00 91.94 88 TRP A C 1
ATOM 709 O O . TRP A 1 88 ? 11.212 14.182 9.160 1.00 91.94 88 TRP A O 1
ATOM 719 N N . ILE A 1 89 ? 10.237 12.159 9.041 1.00 90.75 89 ILE A N 1
ATOM 720 C CA . ILE A 1 89 ? 8.857 12.655 8.922 1.00 90.75 89 ILE A CA 1
ATOM 721 C C . ILE A 1 89 ? 8.128 12.330 10.231 1.00 90.75 89 ILE A C 1
ATOM 723 O O . ILE A 1 89 ? 7.629 11.212 10.386 1.00 90.75 89 ILE A O 1
ATOM 727 N N . PRO A 1 90 ? 8.007 13.282 11.171 1.00 89.31 90 PRO A N 1
ATOM 728 C CA . PRO A 1 90 ? 7.222 13.052 12.375 1.00 89.31 90 PRO A CA 1
ATOM 729 C C . PRO A 1 90 ? 5.739 12.884 12.020 1.00 89.31 90 PRO A C 1
ATOM 731 O O . PRO A 1 90 ? 5.232 13.521 11.096 1.00 89.31 90 PRO A O 1
ATOM 734 N N . ASN A 1 91 ? 5.019 12.058 12.785 1.00 88.06 91 ASN A N 1
ATOM 735 C CA . ASN A 1 91 ? 3.568 11.858 12.645 1.00 88.06 91 ASN A CA 1
ATOM 736 C C . ASN A 1 91 ? 3.126 11.560 11.198 1.00 88.06 91 ASN A C 1
ATOM 738 O O . ASN A 1 91 ? 2.184 12.161 10.669 1.00 88.06 91 ASN A O 1
ATOM 742 N N . ASN A 1 92 ? 3.832 10.633 10.551 1.00 92.19 92 ASN A N 1
ATOM 743 C CA . ASN A 1 92 ? 3.643 10.274 9.147 1.00 92.19 92 ASN A CA 1
ATOM 744 C C . ASN A 1 92 ? 2.404 9.408 8.861 1.00 92.19 92 ASN A C 1
ATOM 746 O O . ASN A 1 92 ? 2.103 9.145 7.694 1.00 92.19 92 ASN A O 1
ATOM 750 N N . ILE A 1 93 ? 1.677 8.993 9.897 1.00 93.94 93 ILE A N 1
ATOM 751 C CA . ILE A 1 93 ? 0.411 8.271 9.800 1.00 93.94 93 ILE A CA 1
ATOM 752 C C . ILE A 1 93 ? -0.745 9.258 9.982 1.00 93.94 93 ILE A C 1
ATOM 754 O O . ILE A 1 93 ? -0.776 10.031 10.940 1.00 93.94 93 ILE A O 1
ATOM 758 N N . LYS A 1 94 ? -1.723 9.218 9.075 1.00 94.75 94 LYS A N 1
ATOM 759 C CA . LYS A 1 94 ? -2.995 9.935 9.195 1.00 94.75 94 LYS A CA 1
ATOM 760 C C . LYS A 1 94 ? -4.161 8.963 9.173 1.00 94.75 94 LYS A C 1
ATOM 762 O O . LYS A 1 94 ? -4.234 8.092 8.311 1.00 94.75 94 LYS A O 1
ATOM 767 N N . THR A 1 95 ? -5.074 9.137 10.112 1.00 95.31 95 THR A N 1
ATOM 768 C CA . THR A 1 95 ? -6.288 8.339 10.259 1.00 95.31 95 THR A CA 1
ATOM 769 C C . THR A 1 95 ? -7.501 9.188 9.897 1.00 95.31 95 THR A C 1
ATOM 771 O O . THR A 1 95 ? -7.543 10.391 10.150 1.00 95.31 95 THR A O 1
ATOM 774 N N . ALA A 1 96 ? -8.489 8.565 9.270 1.00 95.94 96 ALA A N 1
ATOM 775 C CA . ALA A 1 96 ? -9.803 9.139 9.029 1.00 95.94 96 ALA A CA 1
ATOM 776 C C . ALA A 1 96 ? -10.862 8.092 9.368 1.00 95.94 96 ALA A C 1
ATOM 778 O O . ALA A 1 96 ? -10.661 6.904 9.113 1.00 95.94 96 ALA A O 1
ATOM 779 N N . VAL A 1 97 ? -11.991 8.530 9.921 1.00 96.44 97 VAL A N 1
ATOM 780 C CA . VAL A 1 97 ? -13.118 7.662 10.279 1.00 96.44 97 VAL A CA 1
ATOM 781 C C . VAL A 1 97 ? -14.371 8.172 9.578 1.00 96.44 97 VAL A C 1
ATOM 783 O O . VAL A 1 97 ? -14.661 9.366 9.595 1.00 96.44 97 VAL A O 1
ATOM 786 N N . CYS A 1 98 ? -15.105 7.268 8.937 1.00 95.81 98 CYS A N 1
ATOM 787 C CA . CYS A 1 98 ? -16.372 7.551 8.276 1.00 95.81 98 CYS A CA 1
ATOM 788 C C . CYS A 1 98 ? -17.461 6.620 8.815 1.00 95.81 98 CYS A C 1
ATOM 790 O O . CYS A 1 98 ? -17.331 5.401 8.736 1.00 95.81 98 CYS A O 1
ATOM 792 N N . ASP A 1 99 ? -18.576 7.174 9.285 1.00 94.38 99 ASP A N 1
ATOM 793 C CA . ASP A 1 99 ? -19.646 6.381 9.906 1.00 94.38 99 ASP A CA 1
ATOM 794 C C . ASP A 1 99 ? -20.369 5.436 8.935 1.00 94.38 99 ASP A C 1
ATOM 796 O O . ASP A 1 99 ? -21.001 4.470 9.366 1.00 94.38 99 ASP A O 1
ATOM 800 N N . ILE A 1 100 ? -20.282 5.693 7.624 1.00 95.69 100 ILE A N 1
ATOM 801 C CA . ILE A 1 100 ? -20.984 4.928 6.588 1.00 95.69 100 ILE A CA 1
ATOM 802 C C . ILE A 1 100 ? -20.083 3.786 6.081 1.00 95.69 100 ILE A C 1
ATOM 804 O O . ILE A 1 100 ? -19.137 4.043 5.315 1.00 95.69 100 ILE A O 1
ATOM 808 N N . PRO A 1 101 ? -20.372 2.517 6.437 1.00 93.94 101 PRO A N 1
ATOM 809 C CA . PRO A 1 101 ? -19.593 1.382 5.964 1.00 93.94 101 PRO A CA 1
ATOM 810 C C . PRO A 1 101 ? -19.880 1.066 4.483 1.00 93.94 101 PRO A C 1
ATOM 812 O O . PRO A 1 101 ? -20.892 1.505 3.926 1.00 93.94 101 PRO A O 1
ATOM 815 N N . PRO A 1 102 ? -18.998 0.310 3.807 1.00 92.38 102 PRO A N 1
ATOM 816 C CA . PRO A 1 102 ? -19.261 -0.175 2.457 1.00 92.38 102 PRO A CA 1
ATOM 817 C C . PRO A 1 102 ? -20.344 -1.266 2.449 1.00 92.38 102 PRO A C 1
ATOM 819 O O . PRO A 1 102 ? -20.631 -1.910 3.459 1.00 92.38 102 PRO A O 1
ATOM 822 N N . ARG A 1 103 ? -20.947 -1.504 1.279 1.00 89.94 103 ARG A N 1
ATOM 823 C CA . ARG A 1 103 ? -22.009 -2.509 1.123 1.00 89.94 103 ARG A CA 1
ATOM 824 C C . ARG A 1 103 ? -21.506 -3.902 1.514 1.00 89.94 103 ARG A C 1
ATOM 826 O O . ARG A 1 103 ? -20.461 -4.341 1.047 1.00 89.94 103 ARG A O 1
ATOM 833 N N . GLY A 1 104 ? -22.283 -4.597 2.342 1.00 87.06 104 GLY A N 1
ATOM 834 C CA . GLY A 1 104 ? -21.997 -5.963 2.786 1.00 87.06 104 GLY A CA 1
ATOM 835 C C . GLY A 1 104 ? -21.088 -6.072 4.012 1.00 87.06 104 GLY A C 1
ATOM 836 O O . GLY A 1 104 ? -21.003 -7.152 4.582 1.00 87.06 104 GLY A O 1
ATOM 837 N N . LEU A 1 105 ? -20.450 -4.993 4.475 1.00 89.12 105 LEU A N 1
ATOM 838 C CA . LEU A 1 105 ? -19.573 -5.018 5.650 1.00 89.12 105 LEU A CA 1
ATOM 839 C C . LEU A 1 105 ? -20.100 -4.083 6.740 1.00 89.12 105 LEU A C 1
ATOM 841 O O . LEU A 1 105 ? -20.675 -3.040 6.452 1.00 89.12 105 LEU A O 1
ATOM 845 N N . LYS A 1 106 ? -19.888 -4.451 8.009 1.00 90.25 106 LYS A N 1
ATOM 846 C CA . LYS A 1 106 ? -20.193 -3.574 9.155 1.00 90.25 106 LYS A CA 1
ATOM 847 C C . LYS A 1 106 ? -19.071 -2.576 9.422 1.00 90.25 106 LYS A C 1
ATOM 849 O O . LYS A 1 106 ? -19.340 -1.442 9.802 1.00 90.25 106 LYS A O 1
ATOM 854 N N . MET A 1 107 ? -17.830 -3.015 9.219 1.00 93.12 107 MET A N 1
ATOM 855 C CA . MET A 1 107 ? -16.624 -2.209 9.356 1.00 93.12 107 MET A CA 1
ATOM 856 C C . MET A 1 107 ? -15.606 -2.603 8.290 1.00 93.12 107 MET A C 1
ATOM 858 O O . MET A 1 107 ? -15.556 -3.759 7.863 1.00 93.12 107 MET A O 1
ATOM 862 N N . SER A 1 108 ? -14.794 -1.642 7.873 1.00 94.44 108 SER A N 1
ATOM 863 C CA . SER A 1 108 ? -13.673 -1.849 6.958 1.00 94.44 108 SER A CA 1
ATOM 864 C C . SER A 1 108 ? -12.610 -0.791 7.194 1.00 94.44 108 SER A C 1
ATOM 866 O O . SER A 1 108 ? -12.919 0.287 7.697 1.00 94.44 108 SER A O 1
ATOM 868 N N . ALA A 1 109 ? -11.397 -1.046 6.741 1.00 95.75 109 ALA A N 1
ATOM 869 C CA . ALA A 1 109 ? -10.326 -0.080 6.746 1.00 95.75 109 ALA A CA 1
ATOM 870 C C . ALA A 1 109 ? -9.580 -0.129 5.407 1.00 95.75 109 ALA A C 1
ATOM 872 O O . ALA A 1 109 ? -9.288 -1.196 4.869 1.00 95.75 109 ALA A O 1
ATOM 873 N N . THR A 1 110 ? -9.343 1.043 4.830 1.00 96.19 110 THR A N 1
ATOM 874 C CA . THR A 1 110 ? -8.597 1.212 3.582 1.00 96.19 110 THR A CA 1
ATOM 875 C C . THR A 1 110 ? -7.250 1.818 3.911 1.00 96.19 110 THR A C 1
ATOM 877 O O . THR A 1 110 ? -7.180 2.857 4.563 1.00 96.19 110 THR A O 1
ATOM 880 N N . PHE A 1 111 ? -6.193 1.168 3.454 1.00 95.44 111 PHE A N 1
ATOM 881 C CA . PHE A 1 111 ? -4.817 1.570 3.669 1.00 95.44 111 PHE A CA 1
ATOM 882 C C . PHE A 1 111 ? -4.259 2.196 2.393 1.00 95.44 111 PHE A C 1
ATOM 884 O O . PHE A 1 111 ? -4.456 1.674 1.297 1.00 95.44 111 PHE A O 1
ATOM 891 N N . ILE A 1 112 ? -3.549 3.308 2.534 1.00 96.06 112 ILE A N 1
ATOM 892 C CA . ILE A 1 112 ? -2.803 3.952 1.458 1.00 96.06 112 ILE A CA 1
ATOM 893 C C . ILE A 1 112 ? -1.414 4.256 2.007 1.00 96.06 112 ILE A C 1
ATOM 895 O O . ILE A 1 112 ? -1.240 5.183 2.798 1.00 96.06 112 ILE A O 1
ATOM 899 N N . GLY A 1 113 ? -0.422 3.468 1.605 1.00 94.94 113 GLY A N 1
ATOM 900 C CA . GLY A 1 113 ? 0.964 3.646 2.027 1.00 94.94 113 GLY A CA 1
ATOM 901 C C . GLY A 1 113 ? 1.821 4.224 0.912 1.00 94.94 113 GLY A C 1
ATOM 902 O O . GLY A 1 113 ? 1.830 3.704 -0.197 1.00 94.94 113 GLY A O 1
ATOM 903 N N . ASN A 1 114 ? 2.591 5.264 1.205 1.00 94.94 114 ASN A N 1
ATOM 904 C CA . ASN A 1 114 ? 3.746 5.641 0.399 1.00 94.94 114 ASN A CA 1
ATOM 905 C C . ASN A 1 114 ? 4.973 4.957 1.014 1.00 94.94 114 ASN A C 1
ATOM 907 O O . ASN A 1 114 ? 5.414 5.359 2.092 1.00 94.94 114 ASN A O 1
ATOM 911 N N . SER A 1 115 ? 5.461 3.891 0.383 1.00 93.94 115 SER A N 1
ATOM 912 C CA . SER A 1 115 ? 6.565 3.065 0.883 1.00 93.94 115 SER A CA 1
ATOM 913 C C . SER A 1 115 ? 7.658 2.934 -0.164 1.00 93.94 115 SER A C 1
ATOM 915 O O . SER A 1 115 ? 7.371 2.776 -1.350 1.00 93.94 115 SER A O 1
ATOM 917 N N . THR A 1 116 ? 8.912 2.907 0.284 1.00 93.12 116 THR A N 1
ATOM 918 C CA . THR A 1 116 ? 10.059 2.622 -0.591 1.00 93.12 116 THR A CA 1
ATOM 919 C C . THR A 1 116 ? 10.054 1.187 -1.128 1.00 93.12 116 THR A C 1
ATOM 921 O O . THR A 1 116 ? 10.733 0.906 -2.110 1.00 93.12 116 THR A O 1
ATOM 924 N N . ALA A 1 117 ? 9.248 0.284 -0.557 1.00 92.94 117 ALA A N 1
ATOM 925 C CA . ALA A 1 117 ? 9.070 -1.082 -1.058 1.00 92.94 117 ALA A CA 1
ATOM 926 C C . ALA A 1 117 ? 8.432 -1.146 -2.462 1.00 92.94 117 ALA A C 1
ATOM 928 O O . ALA A 1 117 ? 8.551 -2.157 -3.153 1.00 92.94 117 ALA A O 1
ATOM 929 N N . ILE A 1 118 ? 7.801 -0.062 -2.936 1.00 91.31 118 ILE A N 1
ATOM 930 C CA . ILE A 1 118 ? 7.233 -0.003 -4.293 1.00 91.31 118 ILE A CA 1
ATOM 931 C C . ILE A 1 118 ? 8.292 -0.226 -5.388 1.00 91.31 118 ILE A C 1
ATOM 933 O O . ILE A 1 118 ? 7.961 -0.666 -6.489 1.00 91.31 118 ILE A O 1
ATOM 937 N N . GLN A 1 119 ? 9.572 0.002 -5.075 1.00 89.00 119 GLN A N 1
ATOM 938 C CA . GLN A 1 119 ? 10.694 -0.263 -5.973 1.00 89.00 119 GLN A CA 1
ATOM 939 C C . GLN A 1 119 ? 10.730 -1.711 -6.491 1.00 89.00 119 GLN A C 1
ATOM 941 O O . GLN A 1 119 ? 11.158 -1.937 -7.618 1.00 89.00 119 GLN A O 1
ATOM 946 N N . GLU A 1 120 ? 10.247 -2.693 -5.720 1.00 90.81 120 GLU A N 1
ATOM 947 C CA . GLU A 1 120 ? 10.222 -4.101 -6.144 1.00 90.81 120 GLU A CA 1
ATOM 948 C C . GLU A 1 120 ? 9.333 -4.318 -7.371 1.00 90.81 120 GLU A C 1
ATOM 950 O O . GLU A 1 120 ? 9.685 -5.063 -8.290 1.00 90.81 120 GLU A O 1
ATOM 955 N N . LEU A 1 121 ? 8.192 -3.624 -7.417 1.00 90.94 121 LEU A N 1
ATOM 956 C CA . LEU A 1 121 ? 7.274 -3.670 -8.548 1.00 90.94 121 LEU A CA 1
ATOM 957 C C . LEU A 1 121 ? 7.931 -3.069 -9.790 1.00 90.94 121 LEU A C 1
ATOM 959 O O . LEU A 1 121 ? 7.883 -3.680 -10.858 1.00 90.94 121 LEU A O 1
ATOM 963 N N . PHE A 1 122 ? 8.588 -1.917 -9.643 1.00 89.75 122 PHE A N 1
ATOM 964 C CA . PHE A 1 122 ? 9.301 -1.274 -10.746 1.00 89.75 122 PHE A CA 1
ATOM 965 C C . PHE A 1 122 ? 10.487 -2.104 -11.230 1.00 89.75 122 PHE A C 1
ATOM 967 O O . PHE A 1 122 ? 10.671 -2.251 -12.437 1.00 89.75 122 PHE A O 1
ATOM 974 N N . LYS A 1 123 ? 11.240 -2.724 -10.317 1.00 89.12 123 LYS A N 1
ATOM 975 C CA . LYS A 1 123 ? 12.349 -3.619 -10.655 1.00 89.12 123 LYS A CA 1
ATOM 976 C C . LYS A 1 123 ? 11.877 -4.808 -11.492 1.00 89.12 123 LYS A C 1
ATOM 978 O O . LYS A 1 123 ? 12.460 -5.076 -12.539 1.00 89.12 123 LYS A O 1
ATOM 983 N N . ARG A 1 124 ? 10.772 -5.457 -11.106 1.00 91.00 124 ARG A N 1
ATOM 984 C CA . ARG A 1 124 ? 10.187 -6.576 -11.867 1.00 91.00 124 ARG A CA 1
ATOM 985 C C . ARG A 1 124 ? 9.775 -6.165 -13.284 1.00 91.00 124 ARG A C 1
ATOM 987 O O . ARG A 1 124 ? 10.047 -6.894 -14.235 1.00 91.00 124 ARG A O 1
ATOM 994 N N . ILE A 1 125 ? 9.145 -4.997 -13.434 1.00 89.81 125 ILE A N 1
ATOM 995 C CA . ILE A 1 125 ? 8.772 -4.460 -14.754 1.00 89.81 125 ILE A CA 1
ATOM 996 C C . ILE A 1 125 ? 10.027 -4.145 -15.578 1.00 89.81 125 ILE A C 1
ATOM 998 O O . ILE A 1 125 ? 10.091 -4.494 -16.755 1.00 89.81 125 ILE A O 1
ATOM 1002 N N . SER A 1 126 ? 11.044 -3.544 -14.958 1.00 87.88 126 SER A N 1
ATOM 1003 C CA . SER A 1 126 ? 12.318 -3.208 -15.601 1.00 87.88 126 SER A CA 1
ATOM 1004 C C . SER A 1 126 ? 13.040 -4.428 -16.157 1.00 87.88 126 SER A C 1
ATOM 1006 O O . SER A 1 126 ? 13.523 -4.409 -17.290 1.00 87.88 126 SER A O 1
ATOM 1008 N N . GLU A 1 127 ? 13.095 -5.512 -15.383 1.00 89.94 127 GLU A N 1
ATOM 1009 C CA . GLU A 1 127 ? 13.738 -6.762 -15.787 1.00 89.94 127 GLU A CA 1
ATOM 1010 C C . GLU A 1 127 ? 13.031 -7.384 -16.998 1.00 89.94 127 GLU A C 1
ATOM 1012 O O . GLU A 1 127 ? 13.687 -7.750 -17.978 1.00 89.94 127 GLU A O 1
ATOM 1017 N N . GLN A 1 128 ? 11.694 -7.434 -16.974 1.00 89.88 128 GLN A N 1
ATOM 1018 C CA . GLN A 1 128 ? 10.890 -7.932 -18.095 1.00 89.88 128 GLN A CA 1
ATOM 1019 C C . GLN A 1 128 ? 11.059 -7.062 -19.344 1.00 89.88 128 GLN A C 1
ATOM 1021 O O . GLN A 1 128 ? 11.306 -7.583 -20.433 1.00 89.88 128 GLN A O 1
ATOM 1026 N N . PHE A 1 129 ? 10.987 -5.739 -19.184 1.00 88.56 129 PHE A N 1
ATOM 1027 C CA . PHE A 1 129 ? 11.193 -4.793 -20.275 1.00 88.56 129 PHE A CA 1
ATOM 1028 C C . PHE A 1 129 ? 12.586 -4.948 -20.888 1.00 88.56 129 PHE A C 1
ATOM 1030 O O . PHE A 1 129 ? 12.719 -5.100 -22.100 1.00 88.56 129 PHE A O 1
ATOM 1037 N N . THR A 1 130 ? 13.625 -4.994 -20.053 1.00 88.38 130 THR A N 1
ATOM 1038 C CA . THR A 1 130 ? 15.016 -5.152 -20.491 1.00 88.38 130 THR A CA 1
ATOM 1039 C C . THR A 1 130 ? 15.214 -6.458 -21.261 1.00 88.38 130 THR A C 1
ATOM 1041 O O . THR A 1 130 ? 15.891 -6.469 -22.289 1.00 88.38 130 THR A O 1
ATOM 1044 N N . ALA A 1 131 ? 14.613 -7.563 -20.808 1.00 90.88 131 ALA A N 1
ATOM 1045 C CA . ALA A 1 131 ? 14.698 -8.849 -21.498 1.00 90.88 131 ALA A CA 1
ATOM 1046 C C . ALA A 1 131 ? 14.062 -8.810 -22.899 1.00 90.88 131 ALA A C 1
ATOM 1048 O O . ALA A 1 131 ? 14.648 -9.327 -23.854 1.00 90.88 131 ALA A O 1
ATOM 1049 N N . MET A 1 132 ? 12.898 -8.167 -23.031 1.00 89.94 132 MET A N 1
ATOM 1050 C CA . MET A 1 132 ? 12.195 -8.012 -24.309 1.00 89.94 132 MET A CA 1
ATOM 1051 C C . MET A 1 132 ? 12.928 -7.058 -25.251 1.00 89.94 132 MET A C 1
ATOM 1053 O O . MET A 1 132 ? 13.165 -7.392 -26.417 1.00 89.94 132 MET A O 1
ATOM 1057 N N . PHE A 1 133 ? 13.351 -5.902 -24.735 1.00 87.56 133 PHE A N 1
ATOM 1058 C CA . PHE A 1 133 ? 14.012 -4.884 -25.538 1.00 87.56 133 PHE A CA 1
ATOM 1059 C C . PHE A 1 133 ? 15.367 -5.371 -26.053 1.00 87.56 133 PHE A C 1
ATOM 1061 O O . PHE A 1 133 ? 15.664 -5.195 -27.232 1.00 87.56 133 PHE A O 1
ATOM 1068 N N . ARG A 1 134 ? 16.178 -6.059 -25.234 1.00 89.12 134 ARG A N 1
ATOM 1069 C CA . ARG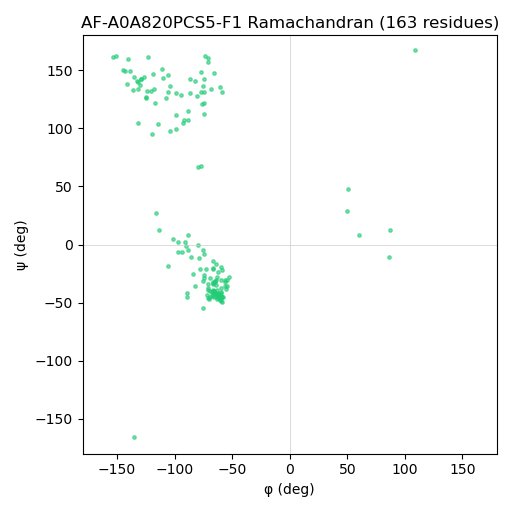 A 1 134 ? 17.478 -6.608 -25.678 1.00 89.12 134 ARG A CA 1
ATOM 1070 C C . ARG A 1 134 ? 17.375 -7.475 -26.935 1.00 89.12 134 ARG A C 1
ATOM 1072 O O . ARG A 1 134 ? 18.337 -7.560 -27.688 1.00 89.12 134 ARG A O 1
ATOM 1079 N N . ARG A 1 135 ? 16.222 -8.110 -27.166 1.00 92.88 135 ARG A N 1
ATOM 1080 C CA . ARG A 1 135 ? 15.952 -8.947 -28.346 1.00 92.88 135 ARG A CA 1
ATOM 1081 C C . ARG A 1 135 ? 15.202 -8.211 -29.461 1.00 92.88 135 ARG A C 1
ATOM 1083 O O . ARG A 1 135 ? 14.846 -8.842 -30.450 1.00 92.88 135 ARG A O 1
ATOM 1090 N N . LYS A 1 136 ? 14.920 -6.915 -29.289 1.00 89.38 136 LYS A N 1
ATOM 1091 C CA . LYS A 1 136 ? 14.052 -6.092 -30.150 1.00 89.38 136 LYS A CA 1
ATOM 1092 C C . LYS A 1 136 ? 12.690 -6.747 -30.430 1.00 89.38 136 LYS A C 1
ATOM 1094 O O . LYS A 1 136 ? 12.080 -6.535 -31.478 1.00 89.38 136 LYS A O 1
ATOM 1099 N N . ALA A 1 137 ? 12.204 -7.565 -29.495 1.00 89.12 137 ALA A N 1
ATOM 1100 C CA . ALA A 1 137 ? 10.947 -8.281 -29.657 1.00 89.12 137 ALA A CA 1
ATOM 1101 C C . ALA A 1 137 ? 9.773 -7.291 -29.629 1.00 89.12 137 ALA A C 1
ATOM 1103 O O . ALA A 1 137 ? 9.723 -6.416 -28.770 1.00 89.12 137 ALA A O 1
ATOM 1104 N N . PHE A 1 138 ? 8.841 -7.431 -30.577 1.00 89.69 138 PHE A N 1
ATOM 1105 C CA . PHE A 1 138 ? 7.667 -6.557 -30.758 1.00 89.69 138 PHE A CA 1
ATOM 1106 C C . PHE A 1 138 ? 7.962 -5.069 -31.028 1.00 89.69 138 PHE A C 1
ATOM 1108 O O . PHE A 1 138 ? 7.029 -4.278 -31.105 1.00 89.69 138 PHE A O 1
ATOM 1115 N N . LEU A 1 139 ? 9.224 -4.684 -31.246 1.00 87.88 139 LEU A N 1
ATOM 1116 C CA . LEU A 1 139 ? 9.613 -3.282 -31.425 1.00 87.88 139 LEU A CA 1
ATOM 1117 C C . LEU A 1 139 ? 9.008 -2.645 -32.689 1.00 87.88 139 LEU A C 1
ATOM 1119 O O . LEU A 1 139 ? 8.656 -1.470 -32.674 1.00 87.88 139 LEU A O 1
ATOM 1123 N N . HIS A 1 140 ? 8.816 -3.438 -33.748 1.00 87.38 140 HIS A N 1
ATOM 1124 C CA . HIS A 1 140 ? 8.268 -2.973 -35.027 1.00 87.38 140 HIS A CA 1
ATOM 1125 C C . HIS A 1 140 ? 6.863 -2.361 -34.917 1.00 87.38 140 HIS A C 1
ATOM 1127 O O . HIS A 1 140 ? 6.543 -1.455 -35.680 1.00 87.38 140 HIS A O 1
ATOM 1133 N N . TRP A 1 141 ? 6.046 -2.816 -33.959 1.00 89.12 141 TRP A N 1
ATOM 1134 C CA . TRP A 1 141 ? 4.724 -2.237 -33.697 1.00 89.12 141 TRP A CA 1
ATOM 1135 C C . TRP A 1 141 ? 4.814 -0.785 -33.227 1.00 89.12 141 TRP A C 1
ATOM 1137 O O . TRP A 1 141 ? 3.921 0.002 -33.502 1.00 89.12 141 TRP A O 1
ATOM 1147 N N . TYR A 1 142 ? 5.898 -0.423 -32.542 1.00 87.38 142 TYR A N 1
ATOM 1148 C CA . TYR A 1 142 ? 6.105 0.928 -32.034 1.00 87.38 142 TYR A CA 1
ATOM 1149 C C . TYR A 1 142 ? 6.824 1.818 -33.049 1.00 87.38 142 TYR A C 1
ATOM 1151 O O . TYR A 1 142 ? 6.440 2.968 -33.248 1.00 87.38 142 TYR A O 1
ATOM 1159 N N . THR A 1 143 ? 7.842 1.288 -33.733 1.00 88.06 143 THR A N 1
ATOM 1160 C CA . THR A 1 143 ? 8.560 2.048 -34.767 1.00 88.06 143 THR A CA 1
ATOM 1161 C C . THR A 1 143 ? 7.691 2.297 -36.001 1.00 88.06 143 THR A C 1
ATOM 1163 O O . THR A 1 143 ? 7.872 3.307 -36.671 1.00 88.06 143 THR A O 1
ATOM 1166 N N . GLY A 1 144 ? 6.730 1.409 -36.292 1.00 88.31 144 GLY A N 1
ATOM 1167 C CA . GLY A 1 144 ? 5.745 1.593 -37.364 1.00 88.31 144 GLY A CA 1
ATOM 1168 C C . GLY A 1 144 ? 4.825 2.801 -37.153 1.00 88.31 144 GLY A C 1
ATOM 1169 O O . GLY A 1 144 ? 4.421 3.428 -38.124 1.00 88.31 144 GLY A O 1
ATOM 1170 N N . GLU A 1 145 ? 4.587 3.180 -35.896 1.00 90.00 145 GLU A N 1
ATOM 1171 C CA . GLU A 1 145 ? 3.829 4.379 -35.506 1.00 90.00 145 GLU A CA 1
ATOM 1172 C C . GLU A 1 145 ? 4.725 5.632 -35.379 1.00 90.00 145 GLU A C 1
ATOM 1174 O O . GLU A 1 145 ? 4.286 6.682 -34.913 1.00 90.00 145 GLU A O 1
ATOM 1179 N N . GLY A 1 146 ? 6.002 5.543 -35.777 1.00 85.75 146 GLY A N 1
ATOM 1180 C CA . GLY A 1 146 ? 6.945 6.666 -35.774 1.00 85.75 146 GLY A CA 1
ATOM 1181 C C . GLY A 1 146 ? 7.693 6.895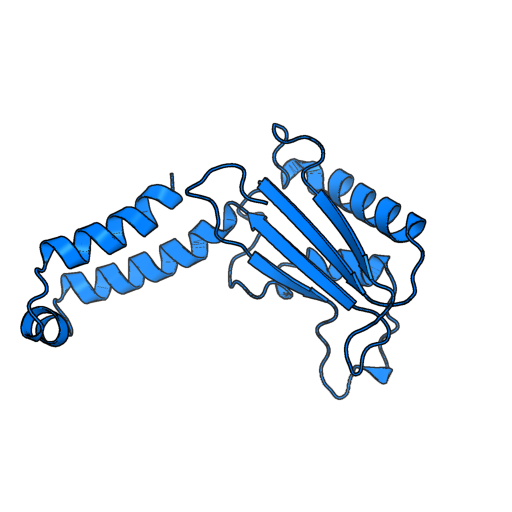 -34.456 1.00 85.75 146 GLY A C 1
ATOM 1182 O O . GLY A 1 146 ? 8.329 7.937 -34.296 1.00 85.75 146 GLY A O 1
ATOM 1183 N N . MET A 1 147 ? 7.647 5.951 -33.507 1.00 85.12 147 MET A N 1
ATOM 1184 C CA . MET A 1 147 ? 8.402 6.055 -32.254 1.00 85.12 147 MET A CA 1
ATOM 1185 C C . MET A 1 147 ? 9.870 5.644 -32.443 1.00 85.12 147 MET A C 1
ATOM 1187 O O . MET A 1 147 ? 10.162 4.549 -32.919 1.00 85.12 147 MET A O 1
ATOM 1191 N N . ASP A 1 148 ? 10.800 6.504 -32.022 1.00 82.19 148 ASP A N 1
ATOM 1192 C CA . ASP A 1 148 ? 12.238 6.207 -32.030 1.00 82.19 148 ASP A CA 1
ATOM 1193 C C . ASP A 1 148 ? 12.612 5.229 -30.890 1.00 82.19 148 ASP A C 1
ATOM 1195 O O . ASP A 1 148 ? 12.100 5.309 -29.762 1.00 82.19 148 ASP A O 1
ATOM 1199 N N . GLU A 1 149 ? 13.543 4.311 -31.169 1.00 75.31 149 GLU A N 1
ATOM 1200 C CA . GLU A 1 149 ? 14.095 3.358 -30.203 1.00 75.31 149 GLU A CA 1
ATOM 1201 C C . GLU A 1 149 ? 14.687 4.071 -28.967 1.00 75.31 149 GLU A C 1
ATOM 1203 O O . GLU A 1 149 ? 14.508 3.598 -27.840 1.00 75.31 149 GLU A O 1
ATOM 1208 N N . MET A 1 150 ? 15.342 5.229 -29.142 1.00 69.94 150 MET A N 1
ATOM 1209 C CA . MET A 1 150 ? 15.949 5.976 -28.027 1.00 69.94 150 MET A CA 1
ATOM 1210 C C . MET A 1 150 ? 14.913 6.622 -27.104 1.00 69.94 150 MET A C 1
ATOM 1212 O O . MET A 1 150 ? 15.083 6.619 -25.881 1.00 69.94 150 MET A O 1
ATOM 1216 N N . VAL A 1 151 ? 13.816 7.136 -27.664 1.00 62.47 151 VAL A N 1
ATOM 1217 C CA . VAL A 1 151 ? 12.724 7.741 -26.883 1.00 62.47 151 VAL A CA 1
ATOM 1218 C C . VAL A 1 151 ? 12.029 6.671 -26.037 1.00 62.47 151 VAL A C 1
ATOM 1220 O O . VAL A 1 151 ? 11.763 6.886 -24.853 1.00 62.47 151 VAL A O 1
ATOM 1223 N N . SER A 1 152 ? 11.840 5.484 -26.616 1.00 62.47 152 SER A N 1
ATOM 1224 C CA . SER A 1 152 ? 11.253 4.312 -25.955 1.00 62.47 152 SER A CA 1
ATOM 1225 C C . SER A 1 152 ? 12.062 3.871 -24.733 1.00 62.47 152 SER A C 1
ATOM 1227 O O . SER A 1 152 ? 11.510 3.606 -23.664 1.00 62.47 152 SER A O 1
ATOM 1229 N N . TYR A 1 153 ? 13.389 3.827 -24.874 1.00 62.34 153 TYR A N 1
ATOM 1230 C CA . TYR A 1 153 ? 14.289 3.467 -23.783 1.00 62.34 153 TYR A CA 1
ATOM 1231 C C . TYR A 1 153 ? 14.369 4.538 -22.706 1.00 62.34 153 TYR A C 1
ATOM 1233 O O . TYR A 1 153 ? 14.294 4.220 -21.520 1.00 62.34 153 TYR A O 1
ATOM 1241 N N . SER A 1 154 ? 14.524 5.803 -23.100 1.00 61.34 154 SER A N 1
ATOM 1242 C CA . SER A 1 154 ? 14.767 6.883 -22.148 1.00 61.34 154 SER A CA 1
ATOM 1243 C C . SER A 1 154 ? 13.563 7.123 -21.239 1.00 61.34 154 SER A C 1
ATOM 1245 O O . SER A 1 154 ? 13.753 7.436 -20.067 1.00 61.34 154 SER A O 1
ATOM 1247 N N . PHE A 1 155 ? 12.336 6.931 -21.734 1.00 59.72 155 PHE A N 1
ATOM 1248 C CA . PHE A 1 155 ? 11.118 7.122 -20.943 1.00 59.72 155 PHE A CA 1
ATOM 1249 C C . PHE A 1 155 ? 10.963 6.053 -19.851 1.00 59.72 155 PHE A C 1
ATOM 1251 O O . PHE A 1 155 ? 10.709 6.369 -18.688 1.00 59.72 155 PHE A O 1
ATOM 1258 N N . VAL A 1 156 ? 11.192 4.784 -20.202 1.00 62.50 156 VAL A N 1
ATOM 1259 C CA . VAL A 1 156 ? 11.116 3.660 -19.254 1.00 62.50 156 VAL A CA 1
ATOM 1260 C C . VAL A 1 156 ? 12.292 3.693 -18.278 1.00 62.50 156 VAL A C 1
ATOM 1262 O O . VAL A 1 156 ? 12.113 3.472 -17.080 1.00 62.50 156 VAL A O 1
ATOM 1265 N N . PHE A 1 157 ? 13.485 4.044 -18.760 1.00 63.28 157 PHE A N 1
ATOM 1266 C CA . PHE A 1 157 ? 14.671 4.157 -17.922 1.00 63.28 157 PHE A CA 1
ATOM 1267 C C . PHE A 1 157 ? 14.547 5.311 -16.919 1.00 63.28 157 PHE A C 1
ATOM 1269 O O . PHE A 1 157 ? 14.809 5.098 -15.740 1.00 63.28 157 PHE A O 1
ATOM 1276 N N . LEU A 1 158 ? 14.066 6.499 -17.320 1.00 59.78 158 LEU A N 1
ATOM 1277 C CA . LEU A 1 158 ? 13.881 7.613 -16.378 1.00 59.78 158 LEU A CA 1
ATOM 1278 C C . LEU A 1 158 ? 12.884 7.269 -15.269 1.00 59.78 158 LEU A C 1
ATOM 1280 O O . LEU A 1 158 ? 13.148 7.565 -14.108 1.00 59.78 158 LEU A O 1
ATOM 1284 N N . ILE A 1 159 ? 11.750 6.653 -15.609 1.00 60.53 159 ILE A N 1
ATOM 1285 C CA . ILE A 1 159 ? 10.695 6.365 -14.628 1.00 60.53 159 ILE A CA 1
ATOM 1286 C C . ILE A 1 159 ? 11.124 5.264 -13.656 1.00 60.53 159 ILE A C 1
ATOM 1288 O O . ILE A 1 159 ? 10.765 5.310 -12.487 1.00 60.53 159 ILE A O 1
ATOM 1292 N N . ILE A 1 160 ? 11.907 4.281 -14.095 1.00 63.50 160 ILE A N 1
ATOM 1293 C CA . ILE A 1 160 ? 12.287 3.163 -13.227 1.00 63.50 160 ILE A CA 1
ATOM 1294 C C . ILE A 1 160 ? 13.573 3.479 -12.450 1.00 63.50 160 ILE A C 1
ATOM 1296 O O . ILE A 1 160 ? 13.622 3.270 -11.239 1.00 63.50 160 ILE A O 1
ATOM 1300 N N . HIS A 1 161 ? 14.610 4.023 -13.097 1.00 61.16 161 HIS A N 1
ATOM 1301 C CA . HIS A 1 161 ? 15.880 4.301 -12.418 1.00 61.16 161 HIS A CA 1
ATOM 1302 C C . HIS A 1 161 ? 15.822 5.531 -11.503 1.00 61.16 161 HIS A C 1
ATOM 1304 O O . HIS A 1 161 ? 16.481 5.520 -10.469 1.00 61.16 161 HIS A O 1
ATOM 1310 N N . ALA A 1 162 ? 15.020 6.561 -11.810 1.00 55.34 162 ALA A N 1
ATOM 1311 C CA . ALA A 1 162 ? 14.912 7.738 -10.935 1.00 55.34 162 ALA A CA 1
ATOM 1312 C C . ALA A 1 162 ? 14.092 7.490 -9.654 1.00 55.34 162 ALA A C 1
ATOM 1314 O O . ALA A 1 162 ? 14.024 8.374 -8.800 1.00 55.34 162 ALA A O 1
ATOM 1315 N N . PHE A 1 163 ? 13.445 6.326 -9.542 1.00 54.97 163 PHE A N 1
ATOM 1316 C CA . PHE A 1 163 ? 12.656 5.907 -8.379 1.00 54.97 163 PHE A CA 1
ATOM 1317 C C . PHE A 1 163 ? 13.344 4.842 -7.520 1.00 54.97 163 PHE A C 1
ATOM 1319 O O . PHE A 1 163 ? 12.956 4.656 -6.369 1.00 54.97 163 PHE A O 1
ATOM 1326 N N . CYS A 1 164 ? 14.342 4.144 -8.068 1.00 54.31 164 CYS A N 1
ATOM 1327 C CA . CYS A 1 164 ? 15.113 3.118 -7.364 1.00 54.31 164 CYS A CA 1
ATOM 1328 C C . CYS A 1 164 ? 16.364 3.656 -6.639 1.00 54.31 164 CYS A C 1
ATOM 1330 O O . CYS A 1 164 ? 17.050 2.859 -6.002 1.00 54.31 164 CYS A O 1
ATOM 1332 N N . PHE A 1 165 ? 16.657 4.961 -6.722 1.00 43.34 165 PHE A N 1
ATOM 1333 C CA . PHE A 1 165 ? 17.763 5.629 -6.022 1.00 43.34 165 PHE A CA 1
ATOM 1334 C C . PHE A 1 165 ? 17.268 6.787 -5.154 1.00 43.34 165 PHE A C 1
ATOM 1336 O O . PHE A 1 165 ? 16.449 7.594 -5.656 1.00 43.34 165 PHE A O 1
#

Solvent-accessible surface area (backbone atoms only — not comparable to full-atom values): 9396 Å² total; per-residue (Å²): 115,60,94,43,91,82,62,65,67,68,42,42,22,46,15,76,84,68,54,91,86,53,55,85,78,55,88,84,49,71,65,57,37,54,54,39,43,76,34,53,88,30,37,77,41,91,39,53,59,84,82,26,35,34,60,20,35,41,37,42,36,23,1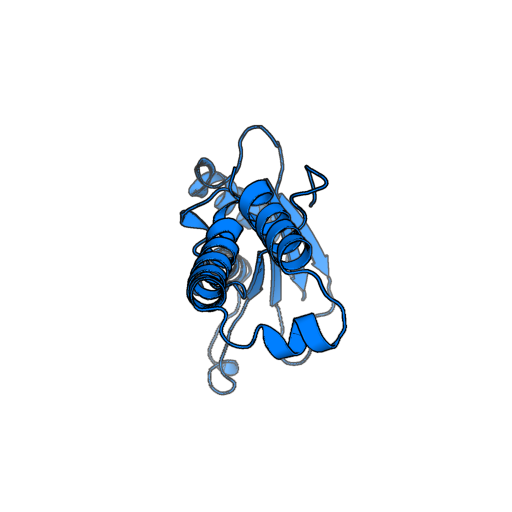8,84,72,61,66,67,59,51,53,53,46,52,51,49,52,47,66,77,44,45,88,40,40,47,81,90,45,74,83,36,66,45,80,45,80,38,70,72,40,60,91,98,44,71,58,38,35,39,33,40,30,24,38,62,19,57,40,55,48,45,49,54,52,49,53,55,49,51,60,39,54,79,68,56,58,76,44,62,72,46,44,73,76,70,48,54,73,66,61,59,49,52,57,55,46,51,64,42,57,67,63,69,104

Sequence (165 aa):
MVPFPRLHFFMPGFAPLTSRGSQQYRALTVPELTQQMFDAKNMMAACDPRHGRYLTVAVIFRGRMSMKEVDEQMLNVQNKNSSYFVEWIPNNIKTAVCDIPPRGLKMSATFIGNSTAIQELFKRISEQFTAMFRRKAFLHWYTGEGMDEMVSYSFVFLIIHAFCF

Nearest PDB structures (foldseek):
  6h9b-assembly1_B  TM=9.353E-01  e=4.640E-29  Ovis aries
  8snb-assembly1_AJ  TM=9.286E-01  e=5.286E-29  Strongylocentrotus purpuratus
  7pjf-assembly1_B  TM=9.369E-01  e=1.825E-28  Homo sapiens
  4drx-assembly1_B  TM=9.321E-01  e=1.825E-28  Ovis aries
  5w3h-assembly1_B  TM=9.291E-01  e=1.324E-25  Saccharomyces cerevisiae S288C

Radius of gyration: 19.88 Å; Cα contacts (8 Å, |Δi|>4): 230; chains: 1; bounding box: 40×33×58 Å

pLDDT: mean 87.74, std 10.47, range [43.34, 96.81]

Mean predicted aligned error: 6.26 Å

Foldseek 3Di:
DPPDPLLPDKFKFKPDDDDPVCQVVDDDDLLNQLVRRQDQVRTPDVFNLVVWAFAAKEKEKEADDDPVVNVVSVVVCCVVPVVRYDPVDPPRYHYHYYHHDDPPDRMMMMMITRILRSLVVLVVVVVVVCVCVVVCHPVCVVVVVVDDNVVVVVVSCCSNVVSND

Secondary structure (DSSP, 8-state):
--SSSS----EEEEE----TTTTTT----HHHHHHHHTSGGGBSSSS-GGGS-EEEEEEEEESS--HHHHHHHHHHHHHHTGGGB-TTSTT-EEEEEESSPPTT-S-EEEEEEEEGGGHHHHHHHHHHHHHHHHTTTTTHHHHTTT--HHHHHHHHHHHHHTT--